Protein AF-A0A2A2I9L7-F1 (afdb_monomer)

Organism: NCBI:txid2024555

Sequence (89 aa):
MVSTPLKGDGEVAHRVFNIGNNSPEKLMKFITAQEQALGNAMGGEIEFKKEFEPINEKIQEDVGFKPETSIEVGLLWFANWYADYYKIK

pLDDT: mean 74.73, std 15.5, range [40.72, 95.94]

Structure (mmCIF, N/CA/C/O backbone):
data_AF-A0A2A2I9L7-F1
#
_entry.id   AF-A0A2A2I9L7-F1
#
loop_
_atom_site.group_PDB
_atom_site.id
_atom_site.type_symbol
_atom_site.label_atom_id
_atom_site.label_alt_id
_atom_site.label_comp_id
_atom_site.label_asym_id
_atom_site.label_entity_id
_atom_site.label_seq_id
_atom_site.pdbx_PDB_ins_code
_atom_site.Cartn_x
_atom_site.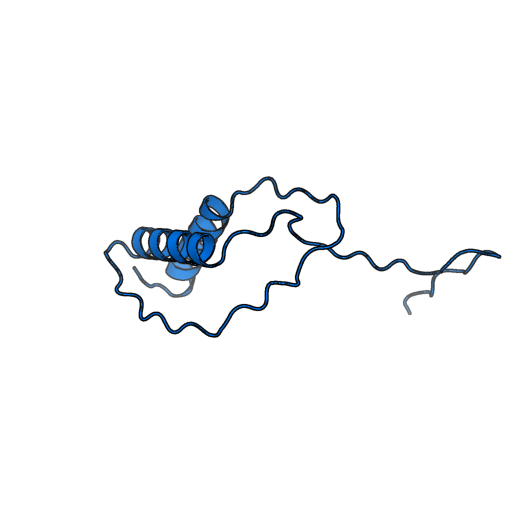Cartn_y
_atom_site.Cartn_z
_atom_site.occupancy
_atom_site.B_iso_or_equiv
_atom_site.auth_seq_id
_atom_site.auth_comp_id
_atom_site.auth_asym_id
_atom_site.auth_atom_id
_atom_site.pdbx_PDB_model_num
ATOM 1 N N . MET A 1 1 ? 2.823 -30.207 -27.877 1.00 40.72 1 MET A N 1
ATOM 2 C CA . MET A 1 1 ? 4.274 -29.979 -27.708 1.00 40.72 1 MET A CA 1
ATOM 3 C C . MET A 1 1 ? 4.544 -28.537 -28.082 1.00 40.72 1 MET A C 1
ATOM 5 O O . MET A 1 1 ? 4.164 -28.151 -29.178 1.00 40.72 1 MET A O 1
ATOM 9 N N . VAL A 1 2 ? 5.096 -27.732 -27.176 1.00 48.69 2 VAL A N 1
ATOM 10 C CA . VAL A 1 2 ? 5.512 -26.362 -27.512 1.00 48.69 2 VAL A CA 1
ATOM 11 C C . VAL A 1 2 ? 6.836 -26.481 -28.263 1.00 48.69 2 VAL A C 1
ATOM 13 O O . VAL A 1 2 ? 7.788 -27.047 -27.734 1.00 48.69 2 VAL A O 1
ATOM 16 N N . SER A 1 3 ? 6.865 -26.046 -29.521 1.00 61.06 3 SER A N 1
ATOM 17 C CA . SER A 1 3 ? 8.058 -26.073 -30.369 1.00 61.06 3 SER A CA 1
ATOM 18 C C . SER A 1 3 ? 9.119 -25.121 -29.822 1.00 61.06 3 SER A C 1
ATOM 20 O O . SER A 1 3 ? 8.847 -23.935 -29.631 1.00 61.06 3 SER A O 1
ATOM 22 N N . THR A 1 4 ? 10.324 -25.634 -29.582 1.00 60.50 4 THR A N 1
ATOM 23 C CA . THR A 1 4 ? 11.491 -24.838 -29.186 1.00 60.50 4 THR A CA 1
ATOM 24 C C . THR A 1 4 ? 11.839 -23.826 -30.289 1.00 60.50 4 THR A C 1
ATOM 26 O O . THR A 1 4 ? 11.860 -24.217 -31.459 1.00 60.50 4 THR A O 1
ATOM 29 N N . PRO A 1 5 ? 12.115 -22.547 -29.967 1.00 62.25 5 PRO A N 1
ATOM 30 C CA . PRO A 1 5 ? 12.505 -21.555 -30.966 1.00 62.25 5 PRO A CA 1
ATOM 31 C C . PRO A 1 5 ? 13.792 -21.970 -31.686 1.00 62.25 5 PRO A C 1
ATOM 33 O O . PRO A 1 5 ? 14.764 -22.378 -31.048 1.00 62.25 5 PRO A O 1
ATOM 36 N N . LEU A 1 6 ? 13.796 -21.872 -33.017 1.00 65.62 6 LEU A N 1
ATOM 37 C CA . LEU A 1 6 ? 14.966 -22.178 -33.839 1.00 65.62 6 LEU A CA 1
ATOM 38 C C . LEU A 1 6 ? 16.060 -21.127 -33.605 1.00 65.62 6 LEU A C 1
ATOM 40 O O . LEU A 1 6 ? 15.804 -19.927 -33.663 1.00 65.62 6 LEU A O 1
ATOM 44 N N . LYS A 1 7 ? 17.283 -21.594 -33.343 1.00 60.25 7 LYS A N 1
ATOM 45 C CA . LYS A 1 7 ? 18.470 -20.760 -33.137 1.00 60.25 7 LYS A CA 1
ATOM 46 C C . LYS A 1 7 ? 19.089 -20.435 -34.503 1.00 60.25 7 LYS A C 1
ATOM 48 O O . LYS A 1 7 ? 19.508 -21.354 -35.199 1.00 60.25 7 LYS A O 1
ATOM 53 N N . GLY A 1 8 ? 19.113 -19.161 -34.896 1.00 6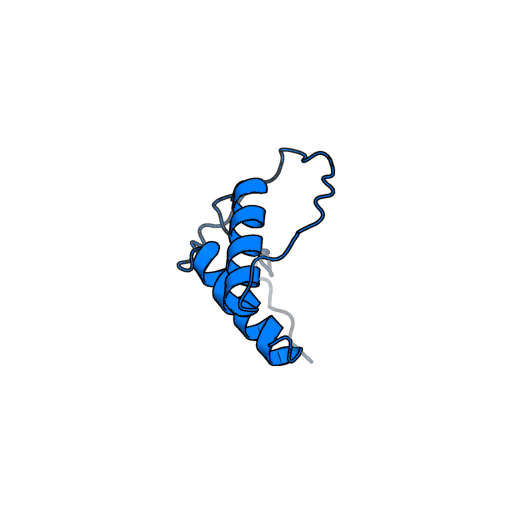2.25 8 GLY A N 1
ATOM 54 C CA . GLY A 1 8 ? 19.899 -18.692 -36.044 1.00 62.25 8 GLY A CA 1
ATOM 55 C C . GLY A 1 8 ? 21.381 -18.580 -35.677 1.00 62.25 8 GLY A C 1
ATOM 56 O O . GLY A 1 8 ? 21.702 -18.289 -34.521 1.00 62.25 8 GLY A O 1
ATOM 57 N N . ASP A 1 9 ? 22.278 -18.832 -36.635 1.00 56.41 9 ASP A N 1
ATOM 58 C CA . ASP A 1 9 ? 23.730 -18.769 -36.428 1.00 56.41 9 ASP A CA 1
ATOM 59 C C . ASP A 1 9 ? 24.140 -17.403 -35.852 1.00 56.41 9 ASP A C 1
ATOM 61 O O . ASP A 1 9 ? 24.064 -16.375 -36.519 1.00 56.41 9 ASP A O 1
ATOM 65 N N . GLY A 1 10 ? 24.553 -17.401 -34.579 1.00 61.56 10 GLY A N 1
ATOM 66 C CA . GLY A 1 10 ? 25.031 -16.219 -33.855 1.00 61.56 10 GLY A CA 1
ATOM 67 C C . GLY A 1 10 ? 24.053 -15.576 -32.861 1.00 61.56 10 GLY A C 1
ATOM 68 O O . GLY A 1 10 ? 24.490 -14.723 -32.091 1.00 61.56 10 GLY A O 1
ATOM 69 N N . GLU A 1 11 ? 22.781 -15.989 -32.793 1.00 66.56 11 GLU A N 1
ATOM 70 C CA . GLU A 1 11 ? 21.794 -15.375 -31.884 1.00 66.56 11 GLU A CA 1
ATOM 71 C C . GLU A 1 11 ? 21.351 -16.284 -30.718 1.00 66.56 11 GLU A C 1
ATOM 73 O O . GLU A 1 11 ? 21.282 -17.514 -30.804 1.00 66.56 11 GLU A O 1
ATOM 78 N N . VAL A 1 12 ? 21.058 -15.658 -29.572 1.00 68.25 12 VAL A N 1
ATOM 79 C CA . VAL A 1 12 ? 20.588 -16.328 -28.349 1.00 68.25 12 VAL A CA 1
ATOM 80 C C . VAL A 1 12 ? 19.087 -16.615 -28.477 1.00 68.25 12 VAL A C 1
ATOM 82 O O . VAL A 1 12 ? 18.302 -15.701 -28.709 1.00 68.25 12 VAL A O 1
ATOM 85 N N . ALA A 1 13 ? 18.674 -17.876 -28.296 1.00 74.38 13 ALA A N 1
ATOM 86 C CA . ALA A 1 13 ? 17.296 -18.338 -28.536 1.00 74.38 13 ALA A CA 1
ATOM 87 C C . ALA A 1 13 ? 16.238 -17.750 -27.577 1.00 74.38 13 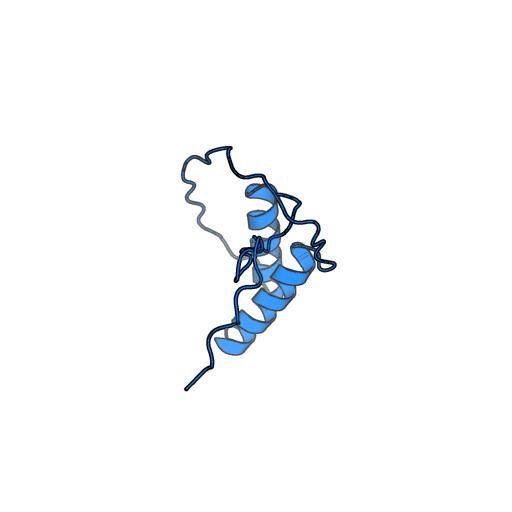ALA A C 1
ATOM 89 O O . ALA A 1 13 ? 15.041 -17.832 -27.845 1.00 74.38 13 ALA A O 1
ATOM 90 N N . HIS A 1 14 ? 16.672 -17.163 -26.459 1.00 69.50 14 HIS A N 1
ATOM 91 C CA . HIS A 1 14 ? 15.811 -16.570 -25.441 1.00 69.50 14 HIS A CA 1
ATOM 92 C C . HIS A 1 14 ? 16.490 -15.342 -24.833 1.00 69.50 14 HIS A C 1
ATOM 94 O O . HIS A 1 14 ? 17.718 -15.286 -24.744 1.00 69.50 14 HIS A O 1
ATOM 100 N N . ARG A 1 15 ? 15.686 -14.375 -24.385 1.00 74.25 15 ARG A N 1
ATOM 101 C CA . ARG A 1 15 ? 16.146 -13.188 -23.657 1.00 74.25 15 ARG A CA 1
ATOM 102 C C . ARG A 1 15 ? 15.457 -13.140 -22.299 1.00 74.25 15 ARG A C 1
ATOM 104 O O . ARG A 1 15 ? 14.254 -13.372 -22.214 1.00 74.25 15 ARG A O 1
ATOM 111 N N . VAL A 1 16 ? 16.232 -12.851 -21.262 1.00 76.44 16 VAL A N 1
ATOM 112 C CA . VAL A 1 16 ? 15.729 -12.589 -19.912 1.00 76.44 16 VAL A CA 1
ATOM 113 C C . VAL A 1 16 ? 15.688 -11.080 -19.738 1.00 76.44 16 VAL A C 1
ATOM 115 O O . VAL A 1 16 ? 16.666 -10.400 -20.039 1.00 76.44 16 VAL A O 1
ATOM 118 N N . PHE A 1 17 ? 14.556 -10.573 -19.268 1.00 70.62 17 PHE A N 1
ATOM 119 C CA . PHE A 1 17 ? 14.389 -9.173 -18.912 1.00 70.62 17 PHE A CA 1
ATOM 120 C C . PHE A 1 17 ? 13.969 -9.117 -17.451 1.00 70.62 17 PHE A C 1
ATOM 122 O O . PHE A 1 17 ? 13.034 -9.814 -17.051 1.00 70.62 17 PHE A O 1
ATOM 129 N N . ASN A 1 18 ? 14.640 -8.280 -16.667 1.00 67.81 18 ASN A N 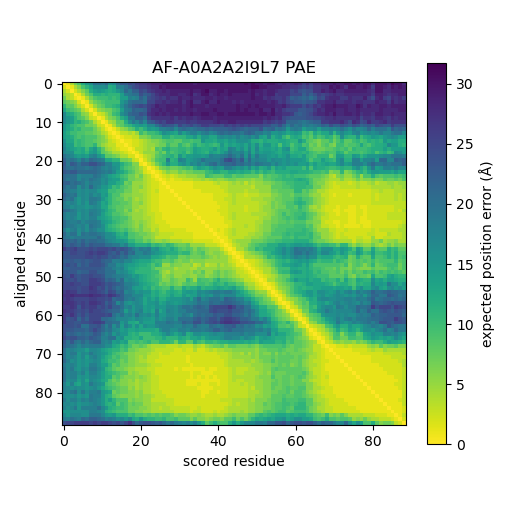1
ATOM 130 C CA . ASN A 1 18 ? 14.073 -7.845 -15.401 1.00 67.81 18 ASN A CA 1
ATOM 131 C C . ASN A 1 18 ? 12.828 -7.008 -15.728 1.00 67.81 18 ASN A C 1
ATOM 133 O O . ASN A 1 18 ? 12.807 -6.298 -16.726 1.00 67.81 18 ASN A O 1
ATOM 137 N N . ILE A 1 19 ? 11.757 -7.122 -14.947 1.00 65.69 19 ILE A N 1
ATOM 138 C CA . ILE A 1 19 ? 10.577 -6.25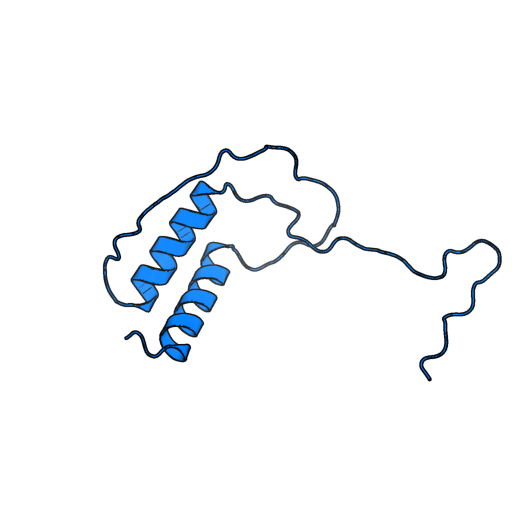7 -15.068 1.00 65.69 19 ILE A CA 1
ATOM 139 C C . ILE A 1 19 ? 10.320 -5.707 -13.674 1.00 65.69 19 ILE A C 1
ATOM 141 O O . ILE A 1 19 ? 9.930 -6.449 -12.777 1.00 65.69 19 ILE A O 1
ATOM 145 N N . GLY A 1 20 ? 10.579 -4.418 -13.483 1.00 63.19 20 GLY A N 1
ATOM 146 C CA . GLY A 1 20 ? 10.457 -3.762 -12.190 1.00 63.19 20 GLY A CA 1
ATOM 147 C C . GLY A 1 20 ? 10.269 -2.260 -12.339 1.00 63.19 20 GLY A C 1
ATOM 148 O O . GLY A 1 20 ? 10.502 -1.692 -13.405 1.00 63.19 20 GLY A O 1
ATOM 149 N N . ASN A 1 21 ? 9.820 -1.614 -11.264 1.00 61.69 21 ASN A N 1
ATOM 150 C CA . ASN A 1 21 ? 9.821 -0.161 -11.192 1.00 61.69 21 ASN A CA 1
ATOM 151 C C . ASN A 1 21 ? 11.277 0.313 -11.087 1.00 61.69 21 ASN A C 1
ATOM 153 O O . ASN A 1 21 ? 11.947 0.037 -10.096 1.00 61.69 21 ASN A O 1
ATOM 157 N N . ASN A 1 22 ? 11.753 1.042 -12.094 1.00 59.09 22 ASN A N 1
ATOM 158 C CA . ASN A 1 22 ? 13.106 1.603 -12.142 1.00 59.09 22 ASN A CA 1
ATOM 159 C C . ASN A 1 22 ? 13.355 2.734 -11.123 1.00 59.09 22 ASN A C 1
ATOM 161 O O . ASN A 1 22 ? 14.421 3.348 -11.120 1.00 59.09 22 ASN A O 1
ATOM 165 N N . SER A 1 23 ? 12.365 3.044 -10.282 1.00 62.88 23 SER A N 1
ATOM 166 C CA . SER A 1 23 ? 12.470 4.008 -9.196 1.00 62.88 23 SER A CA 1
ATOM 167 C C . SER A 1 23 ? 12.288 3.288 -7.857 1.00 62.88 23 SER A C 1
ATOM 169 O O . SER A 1 23 ? 11.173 2.862 -7.542 1.00 62.88 23 SER A O 1
ATOM 171 N N . PRO A 1 24 ? 13.358 3.119 -7.062 1.00 68.56 24 PRO A N 1
ATOM 172 C CA . PRO A 1 24 ? 13.221 2.569 -5.727 1.00 68.56 24 PRO A CA 1
ATOM 173 C C . PRO A 1 24 ? 12.491 3.570 -4.840 1.00 68.56 24 PRO A C 1
ATOM 175 O O . PRO A 1 24 ? 12.952 4.690 -4.613 1.00 68.56 24 PRO A O 1
ATOM 178 N N . GLU A 1 25 ? 11.353 3.140 -4.310 1.00 71.94 25 GLU A N 1
ATOM 179 C CA . GLU A 1 25 ? 10.655 3.872 -3.266 1.00 71.94 25 GLU A CA 1
ATOM 180 C C . GLU A 1 25 ? 11.304 3.583 -1.913 1.00 71.94 25 GLU A C 1
ATOM 182 O O . GLU A 1 25 ? 11.629 2.440 -1.583 1.00 71.94 25 GLU A O 1
ATOM 187 N N . LYS A 1 26 ? 11.491 4.627 -1.099 1.00 80.62 26 LYS A N 1
ATOM 188 C CA . LYS A 1 26 ? 12.004 4.453 0.266 1.00 80.62 26 LYS A CA 1
ATOM 189 C C . LYS A 1 26 ? 11.041 3.560 1.045 1.00 80.62 26 LYS A C 1
ATOM 191 O O . LYS A 1 26 ? 9.843 3.840 1.060 1.00 80.62 26 LYS A O 1
ATOM 196 N N . LEU A 1 27 ? 11.559 2.567 1.774 1.00 81.62 27 LEU A N 1
ATOM 197 C CA . LEU A 1 27 ? 10.729 1.643 2.560 1.00 81.62 27 LEU A CA 1
ATOM 198 C C . LEU A 1 27 ? 9.736 2.386 3.468 1.00 81.62 27 LEU A C 1
ATOM 200 O O . LEU A 1 27 ? 8.554 2.064 3.501 1.00 81.62 27 LEU A O 1
ATOM 204 N N . MET A 1 28 ? 10.194 3.441 4.145 1.00 83.12 28 MET A N 1
ATOM 205 C CA . MET A 1 28 ? 9.331 4.241 5.019 1.00 83.12 28 MET A CA 1
ATOM 206 C C . MET A 1 28 ? 8.218 4.978 4.269 1.00 83.12 28 MET A C 1
ATOM 208 O O . MET A 1 28 ? 7.140 5.167 4.831 1.00 83.12 28 MET A O 1
ATOM 212 N N . LYS A 1 29 ? 8.443 5.364 3.006 1.00 84.25 29 LYS A N 1
ATOM 213 C CA . LYS A 1 29 ? 7.399 5.957 2.162 1.00 84.25 29 LYS A CA 1
ATOM 214 C C . LYS A 1 29 ? 6.360 4.901 1.785 1.00 84.25 29 LYS A C 1
ATOM 216 O O . LYS A 1 29 ? 5.173 5.167 1.923 1.00 84.25 29 LYS A O 1
ATOM 221 N N . PHE A 1 30 ? 6.803 3.704 1.396 1.00 87.31 30 PHE A N 1
ATOM 222 C CA . PHE A 1 30 ? 5.911 2.577 1.114 1.00 87.31 30 PHE A CA 1
ATOM 223 C C . PHE A 1 30 ? 5.032 2.229 2.322 1.00 87.31 30 PHE A C 1
ATOM 225 O O . PHE A 1 30 ? 3.813 2.162 2.192 1.00 87.31 30 PHE A O 1
ATOM 232 N N . ILE A 1 31 ? 5.637 2.069 3.504 1.00 87.50 31 ILE A N 1
ATOM 233 C CA . ILE A 1 31 ? 4.914 1.703 4.730 1.00 87.50 31 ILE A CA 1
ATOM 234 C C . ILE A 1 31 ? 3.902 2.784 5.094 1.00 87.50 31 ILE A C 1
ATOM 236 O O . ILE A 1 31 ? 2.731 2.475 5.266 1.00 87.50 31 ILE A O 1
ATOM 240 N N . THR A 1 32 ? 4.312 4.054 5.115 1.00 89.31 32 THR A N 1
ATOM 241 C CA . THR A 1 32 ? 3.390 5.164 5.415 1.00 89.31 32 THR A CA 1
ATOM 242 C C . THR A 1 32 ? 2.202 5.198 4.448 1.00 89.31 32 THR A C 1
ATOM 244 O O . THR A 1 32 ? 1.061 5.362 4.875 1.00 89.31 32 THR A O 1
ATOM 247 N N . ALA A 1 33 ? 2.448 5.010 3.147 1.00 91.62 33 ALA A N 1
ATOM 248 C CA . ALA A 1 33 ? 1.387 4.976 2.143 1.00 91.62 33 ALA A CA 1
ATOM 249 C C . ALA A 1 33 ? 0.440 3.777 2.336 1.00 91.62 33 ALA A C 1
ATOM 251 O O . ALA A 1 33 ? -0.770 3.906 2.152 1.00 91.62 33 ALA A O 1
ATOM 252 N N . GLN A 1 34 ? 0.973 2.622 2.742 1.00 92.62 34 GLN A N 1
ATOM 253 C CA . GLN A 1 34 ? 0.183 1.419 2.997 1.00 92.62 34 GLN A CA 1
ATOM 254 C C . GLN A 1 34 ? -0.712 1.584 4.229 1.00 92.62 34 GLN A C 1
ATOM 256 O O . GLN A 1 34 ? -1.887 1.225 4.177 1.00 92.62 34 GLN A O 1
ATOM 261 N N . GLU A 1 35 ? -0.191 2.168 5.307 1.00 90.50 35 GLU A N 1
ATOM 262 C CA . GLU A 1 35 ? -0.950 2.440 6.534 1.00 90.50 35 GLU A CA 1
ATOM 263 C C . GLU A 1 35 ? -2.136 3.369 6.267 1.00 90.50 35 GLU A C 1
ATOM 265 O O . GLU A 1 35 ? -3.262 3.078 6.672 1.00 90.50 35 GLU A O 1
ATOM 270 N N . GLN A 1 36 ? -1.904 4.448 5.514 1.00 91.12 36 GLN A N 1
ATOM 271 C CA . GLN A 1 36 ? -2.956 5.382 5.109 1.00 91.12 36 GLN A CA 1
ATOM 272 C C . GLN A 1 36 ? -4.019 4.706 4.239 1.00 91.12 36 GLN A C 1
ATOM 274 O O . GLN A 1 36 ? -5.214 4.888 4.466 1.00 91.12 36 GLN A O 1
ATOM 279 N N . ALA A 1 37 ? -3.600 3.911 3.251 1.00 93.25 37 ALA A N 1
ATOM 280 C CA . ALA A 1 37 ? -4.515 3.192 2.371 1.00 93.25 37 ALA A CA 1
ATOM 281 C C . ALA A 1 37 ? -5.417 2.220 3.146 1.00 93.25 37 ALA A C 1
ATOM 283 O O . ALA A 1 37 ? -6.626 2.187 2.921 1.00 93.25 37 ALA A O 1
ATOM 284 N N . LEU A 1 38 ? -4.841 1.462 4.080 1.00 91.38 38 LEU A N 1
ATOM 285 C CA . LEU A 1 38 ? -5.570 0.514 4.918 1.00 91.38 38 LEU A CA 1
ATOM 286 C C . LEU A 1 38 ? -6.536 1.220 5.877 1.00 91.38 38 LEU A C 1
ATOM 288 O O . LEU A 1 38 ? -7.699 0.825 5.945 1.00 91.38 38 LEU A O 1
ATOM 292 N N . GLY A 1 39 ? -6.100 2.286 6.556 1.00 89.00 39 GLY A N 1
ATOM 293 C CA . GLY A 1 39 ? -6.981 3.079 7.421 1.00 89.00 39 GLY A CA 1
ATOM 294 C C . GLY A 1 39 ? -8.176 3.663 6.660 1.00 89.00 39 GLY A C 1
ATOM 295 O O . GLY A 1 39 ? -9.316 3.574 7.117 1.00 89.00 39 GLY A O 1
ATOM 296 N N . ASN A 1 40 ? -7.940 4.163 5.441 1.00 88.31 40 ASN A N 1
ATOM 297 C CA . ASN A 1 40 ? -9.003 4.658 4.563 1.00 88.31 40 ASN A CA 1
ATOM 298 C C . ASN A 1 40 ? -9.980 3.551 4.138 1.00 88.31 40 ASN A C 1
ATOM 300 O O . ASN A 1 40 ? -11.188 3.778 4.131 1.00 88.31 40 ASN A O 1
ATOM 304 N N . ALA A 1 41 ? -9.475 2.366 3.786 1.00 88.75 41 ALA A N 1
ATOM 305 C CA . ALA A 1 41 ? -10.307 1.255 3.323 1.00 88.75 41 ALA A CA 1
ATOM 306 C C . ALA A 1 41 ? -11.181 0.648 4.437 1.00 88.75 41 ALA A C 1
ATOM 308 O O . ALA A 1 41 ? -12.277 0.165 4.156 1.00 88.75 41 ALA A O 1
ATOM 309 N N . MET A 1 42 ? -10.712 0.681 5.688 1.00 87.56 42 MET A N 1
ATOM 310 C CA . MET A 1 42 ? -11.388 0.087 6.852 1.00 87.56 42 MET A CA 1
ATOM 311 C C . MET A 1 42 ? -12.144 1.104 7.726 1.00 87.56 42 MET A C 1
ATOM 313 O O . MET A 1 42 ? -12.769 0.719 8.708 1.00 87.56 42 MET A O 1
ATOM 317 N N . GLY A 1 43 ? -12.117 2.396 7.386 1.00 82.50 43 GLY A N 1
ATOM 318 C CA . GLY A 1 43 ? -12.954 3.411 8.034 1.00 82.50 43 GLY A CA 1
ATOM 319 C C . GLY A 1 43 ? -12.496 3.862 9.427 1.00 82.50 43 GLY A C 1
ATOM 320 O O . GLY A 1 43 ? -13.330 4.308 10.216 1.00 82.50 43 GLY A O 1
ATOM 321 N N . GLY A 1 44 ? -11.199 3.784 9.747 1.00 77.38 44 GLY A N 1
ATOM 322 C CA . GLY A 1 44 ? -10.685 4.220 11.049 1.00 77.38 44 GLY A CA 1
ATOM 323 C C . GLY A 1 44 ? -9.160 4.272 11.154 1.00 77.38 44 GLY A C 1
ATOM 324 O O . GLY A 1 44 ? -8.440 3.810 10.269 1.00 77.38 44 GLY A O 1
ATOM 325 N N . GLU A 1 45 ? -8.662 4.842 12.255 1.00 67.06 45 GLU A N 1
ATOM 326 C CA . GLU A 1 45 ? -7.237 4.792 12.596 1.00 67.06 45 GLU A CA 1
ATOM 327 C C . GLU A 1 45 ? -6.865 3.374 13.042 1.00 67.06 45 GLU A C 1
ATOM 329 O O . GLU A 1 45 ? -7.387 2.856 14.028 1.00 67.06 45 GLU A O 1
ATOM 334 N N . ILE A 1 46 ? -5.966 2.739 12.293 1.00 74.19 46 ILE A N 1
ATOM 335 C CA . ILE A 1 46 ? -5.447 1.406 12.598 1.00 74.19 46 ILE A CA 1
ATOM 336 C C . ILE A 1 46 ? -4.081 1.567 13.239 1.00 74.19 46 ILE A C 1
ATOM 338 O O . ILE A 1 46 ? -3.201 2.234 12.694 1.00 74.19 46 ILE A O 1
ATOM 342 N N . GLU A 1 47 ? -3.895 0.928 14.388 1.00 78.88 47 GLU A N 1
ATOM 343 C CA . GLU A 1 47 ? -2.595 0.867 15.035 1.00 78.88 47 GLU A CA 1
ATOM 344 C C . GLU A 1 47 ? -1.748 -0.237 14.390 1.00 78.88 47 GLU A C 1
ATOM 346 O O . GLU A 1 47 ? -2.061 -1.427 14.467 1.00 78.88 47 GLU A O 1
ATOM 351 N N . PHE A 1 48 ? -0.661 0.161 13.734 1.00 80.88 48 PHE A N 1
ATOM 352 C CA . PHE A 1 48 ? 0.278 -0.762 13.108 1.00 80.88 48 PHE A CA 1
ATOM 353 C C . PHE A 1 48 ? 1.452 -1.044 14.042 1.00 80.88 48 PHE A C 1
ATOM 355 O O . PHE A 1 48 ? 2.202 -0.140 14.419 1.00 80.88 48 PHE A O 1
ATOM 362 N N . LYS A 1 49 ? 1.671 -2.322 14.363 1.00 82.38 49 LYS A N 1
ATOM 363 C CA . LYS A 1 49 ? 2.898 -2.754 15.034 1.00 82.38 49 LYS A CA 1
ATOM 364 C C . LYS A 1 49 ? 4.027 -2.841 14.006 1.00 82.38 49 LYS A C 1
ATOM 366 O O . LYS A 1 49 ? 3.963 -3.644 13.079 1.00 82.38 49 LYS A O 1
ATOM 371 N N . LYS A 1 50 ? 5.065 -2.024 14.181 1.00 78.94 50 LYS A N 1
ATOM 372 C CA . LYS A 1 50 ? 6.218 -1.960 13.273 1.00 78.94 50 LYS A CA 1
ATOM 373 C C . LYS A 1 50 ? 7.396 -2.752 13.836 1.00 78.94 50 LYS A C 1
ATOM 375 O O . LYS A 1 50 ? 7.928 -2.395 14.882 1.00 78.94 50 LYS A O 1
ATOM 380 N N . GLU A 1 51 ? 7.828 -3.782 13.118 1.00 79.00 51 GLU A N 1
ATOM 381 C CA . GLU A 1 51 ? 9.075 -4.510 13.379 1.00 79.00 51 GLU A CA 1
ATOM 382 C C . GLU A 1 51 ? 9.947 -4.416 12.120 1.00 79.00 51 GLU A C 1
ATOM 384 O O . GLU A 1 51 ? 9.522 -4.817 11.038 1.00 79.00 51 GLU A O 1
ATOM 389 N N . PHE A 1 52 ? 11.133 -3.810 12.240 1.00 70.38 52 PHE A N 1
ATOM 390 C CA . 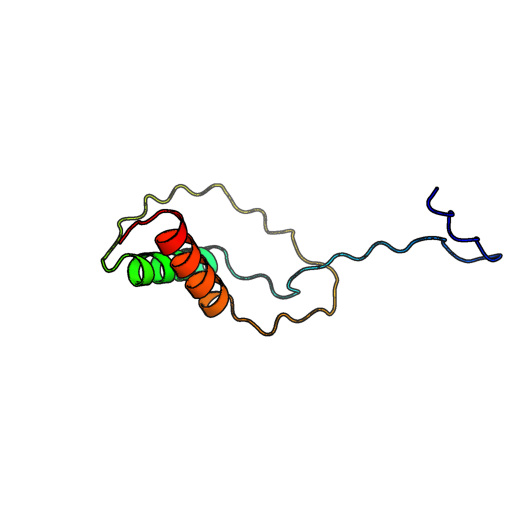PHE A 1 52 ? 12.021 -3.532 11.109 1.00 70.38 52 PHE A CA 1
ATOM 391 C C . PHE A 1 52 ? 13.304 -4.356 11.197 1.00 70.38 52 PHE A C 1
ATOM 393 O O . PHE A 1 52 ? 14.020 -4.294 12.195 1.00 70.38 52 PHE A O 1
ATOM 400 N N . GLU A 1 53 ? 13.622 -5.054 10.113 1.00 72.25 53 GLU A N 1
ATOM 401 C CA . GLU A 1 53 ? 14.931 -5.664 9.870 1.00 72.25 53 GLU A CA 1
ATOM 402 C C . GLU A 1 53 ? 15.873 -4.637 9.199 1.00 72.25 53 GLU A C 1
ATOM 404 O O . GLU A 1 53 ? 15.403 -3.755 8.468 1.00 72.25 53 GLU A O 1
ATOM 409 N N . PRO A 1 54 ? 17.200 -4.716 9.412 1.00 62.94 54 PRO A N 1
ATOM 410 C CA . PRO A 1 54 ? 18.150 -3.810 8.775 1.00 62.94 54 PRO A CA 1
ATOM 411 C C . PRO A 1 54 ? 18.117 -3.935 7.244 1.00 62.94 54 PRO A C 1
ATOM 413 O O . PRO A 1 54 ? 18.266 -5.016 6.677 1.00 62.94 54 PRO A O 1
ATOM 416 N N . ILE A 1 55 ? 17.941 -2.800 6.566 1.00 61.00 55 ILE A N 1
ATOM 417 C CA . ILE A 1 55 ? 17.826 -2.722 5.105 1.00 61.00 55 ILE A CA 1
ATOM 418 C C . ILE A 1 55 ? 19.228 -2.688 4.486 1.00 61.00 55 ILE A C 1
ATOM 420 O O . ILE A 1 55 ? 20.066 -1.883 4.885 1.00 61.00 55 ILE A O 1
ATOM 424 N N . ASN A 1 56 ? 19.474 -3.532 3.482 1.00 52.09 56 ASN A N 1
ATOM 425 C CA . ASN A 1 56 ? 20.712 -3.539 2.702 1.00 52.09 56 ASN A CA 1
ATOM 426 C C . ASN A 1 56 ? 20.525 -2.691 1.426 1.00 52.09 56 ASN A C 1
ATOM 428 O O . ASN A 1 56 ? 19.590 -2.922 0.664 1.00 52.09 56 ASN A O 1
ATOM 432 N N . GLU A 1 57 ? 21.395 -1.707 1.186 1.00 51.03 57 GLU A N 1
ATOM 433 C CA . GLU A 1 57 ? 21.208 -0.633 0.184 1.00 51.03 57 GLU A CA 1
ATOM 434 C C . GLU A 1 57 ? 21.434 -1.052 -1.287 1.00 51.03 57 GLU A C 1
ATOM 436 O O . GLU A 1 57 ? 21.334 -0.231 -2.198 1.00 51.03 57 GLU A O 1
ATOM 441 N N . LYS A 1 58 ? 21.744 -2.323 -1.562 1.00 47.81 58 LYS A N 1
ATOM 442 C CA . LYS A 1 58 ? 22.146 -2.788 -2.900 1.00 47.81 58 LYS A CA 1
ATOM 443 C C . LYS A 1 58 ? 20.998 -3.389 -3.704 1.00 47.81 58 LYS A C 1
ATOM 445 O O . LYS A 1 58 ? 20.985 -4.598 -3.912 1.00 47.81 58 LYS A O 1
ATOM 450 N N . ILE A 1 59 ? 20.064 -2.578 -4.196 1.00 51.44 59 ILE A N 1
ATOM 451 C CA . ILE A 1 59 ? 19.124 -3.038 -5.234 1.00 51.44 59 ILE A CA 1
ATOM 452 C C . ILE A 1 59 ? 18.810 -1.894 -6.199 1.00 51.44 59 ILE A C 1
ATOM 454 O O . ILE A 1 59 ? 17.835 -1.174 -6.010 1.00 51.44 59 ILE A O 1
ATOM 458 N N . GLN A 1 60 ? 19.626 -1.734 -7.240 1.00 43.50 60 GLN A N 1
ATOM 459 C CA . GLN A 1 60 ? 19.239 -1.038 -8.470 1.00 43.50 60 GLN A CA 1
ATOM 460 C C . GLN A 1 60 ? 20.015 -1.652 -9.636 1.00 43.50 60 GLN A C 1
ATOM 462 O O . GLN A 1 60 ? 21.236 -1.579 -9.613 1.00 43.50 60 GLN A O 1
ATOM 467 N N . GLU A 1 61 ? 19.318 -2.247 -10.610 1.00 47.16 61 GLU A N 1
ATOM 468 C CA . GLU A 1 61 ? 19.660 -2.130 -12.038 1.00 47.16 61 GLU A CA 1
ATOM 469 C C . GLU A 1 61 ? 18.592 -2.755 -12.965 1.00 47.16 61 GLU A C 1
ATOM 471 O O . GLU A 1 61 ? 18.068 -3.846 -12.728 1.00 47.16 61 GLU A O 1
ATOM 476 N N . ASP A 1 62 ? 18.343 -2.008 -14.045 1.00 48.84 62 ASP A N 1
ATOM 477 C CA . ASP A 1 62 ? 17.810 -2.376 -15.360 1.00 48.84 62 ASP A CA 1
ATOM 478 C C . ASP A 1 62 ? 16.364 -2.846 -15.541 1.00 48.84 62 ASP A C 1
ATOM 480 O O . ASP A 1 62 ? 16.112 -4.038 -15.658 1.00 48.84 62 ASP A O 1
ATOM 484 N N . VAL A 1 63 ? 15.454 -1.902 -15.826 1.00 51.84 63 VAL A N 1
ATOM 485 C CA . VAL A 1 63 ? 14.623 -1.884 -17.057 1.00 51.84 63 VAL A CA 1
ATOM 486 C C . VAL A 1 63 ? 13.862 -0.575 -17.252 1.00 51.84 63 VAL A C 1
ATOM 488 O O . VAL A 1 63 ? 13.110 -0.164 -16.382 1.00 51.84 63 VAL A O 1
ATOM 491 N N . GLY A 1 64 ? 13.909 0.003 -18.458 1.00 49.56 64 GLY A N 1
ATOM 492 C CA . GLY A 1 64 ? 13.171 1.214 -18.869 1.00 49.56 64 GLY A CA 1
ATOM 493 C C . GLY A 1 64 ? 11.630 1.140 -18.857 1.00 49.56 64 GLY A C 1
ATOM 494 O O . GLY A 1 64 ? 10.982 1.859 -19.615 1.00 49.56 64 GLY A O 1
ATOM 495 N N . PHE A 1 65 ? 11.033 0.286 -18.026 1.00 50.44 65 PHE A N 1
ATOM 496 C CA . PHE A 1 65 ? 9.615 0.279 -17.710 1.00 50.44 65 PHE A CA 1
ATOM 497 C C . PHE A 1 65 ? 9.317 1.326 -16.627 1.00 50.44 65 PHE A C 1
ATOM 499 O O . PHE A 1 65 ? 9.859 1.287 -15.521 1.00 50.44 65 PHE A O 1
ATOM 506 N N . LYS A 1 66 ? 8.441 2.277 -16.954 1.00 56.84 66 LYS A N 1
ATOM 507 C CA . LYS A 1 66 ? 7.967 3.310 -16.033 1.00 56.84 66 LYS A CA 1
ATOM 508 C C . LYS A 1 66 ? 6.505 3.015 -15.687 1.00 56.84 66 LYS A C 1
ATOM 510 O O . LYS A 1 66 ? 5.647 3.279 -16.528 1.00 56.84 66 LYS A O 1
ATOM 515 N N . PRO A 1 67 ? 6.195 2.463 -14.501 1.00 63.78 67 PRO A N 1
ATOM 516 C CA . PRO A 1 67 ? 4.807 2.340 -14.078 1.00 63.78 67 PRO A CA 1
ATOM 517 C C . PRO A 1 67 ? 4.167 3.734 -13.992 1.00 63.78 67 PRO A C 1
ATOM 519 O O . PRO A 1 67 ? 4.747 4.660 -13.426 1.00 63.78 67 PRO A O 1
ATOM 522 N N . GLU A 1 68 ? 2.982 3.891 -14.583 1.00 75.06 68 GLU A N 1
ATOM 523 C CA . GLU A 1 68 ? 2.214 5.147 -14.534 1.00 75.06 68 GLU A CA 1
ATOM 524 C C . GLU A 1 68 ? 1.445 5.303 -13.214 1.00 75.06 68 GLU A C 1
ATOM 526 O O . GLU A 1 68 ? 1.093 6.412 -12.816 1.00 75.06 68 GLU A O 1
ATOM 531 N N . THR A 1 69 ? 1.196 4.196 -12.512 1.00 82.75 69 THR A N 1
ATOM 532 C CA . THR A 1 69 ? 0.503 4.190 -11.223 1.00 82.75 69 THR A CA 1
ATOM 533 C C . THR A 1 69 ? 1.473 4.549 -10.102 1.00 82.75 69 THR A C 1
ATOM 535 O O . THR A 1 69 ? 2.489 3.877 -9.918 1.00 82.75 69 THR A O 1
ATOM 538 N N . SER A 1 70 ? 1.151 5.589 -9.329 1.00 86.62 70 SER A N 1
ATOM 539 C CA . SER A 1 70 ? 1.915 5.921 -8.125 1.00 86.62 70 SER A CA 1
ATOM 540 C C . SER A 1 70 ? 1.734 4.846 -7.051 1.00 86.62 70 SER A C 1
ATOM 542 O O . SER A 1 70 ? 0.732 4.122 -7.035 1.00 86.62 70 SER A O 1
ATOM 544 N N . ILE A 1 71 ? 2.691 4.750 -6.127 1.00 86.50 71 ILE A N 1
ATOM 545 C CA . ILE A 1 71 ? 2.626 3.761 -5.050 1.00 86.50 71 ILE A CA 1
ATOM 546 C C . ILE A 1 71 ? 1.401 3.979 -4.153 1.00 86.50 71 ILE A C 1
ATOM 548 O O . ILE A 1 71 ? 0.762 3.019 -3.733 1.00 86.50 71 ILE A O 1
ATOM 552 N N . GLU A 1 72 ? 1.015 5.234 -3.937 1.00 90.06 72 GLU A N 1
ATOM 553 C CA . GLU A 1 72 ? -0.150 5.626 -3.146 1.00 90.06 72 GLU A CA 1
ATOM 554 C C . GLU A 1 72 ? -1.458 5.152 -3.797 1.00 90.06 72 GLU A C 1
ATOM 556 O O . GLU A 1 72 ? -2.306 4.563 -3.129 1.00 90.06 72 GLU A O 1
ATOM 561 N N . VAL A 1 73 ? -1.605 5.349 -5.114 1.00 91.06 73 VAL A N 1
ATOM 562 C CA . VAL A 1 73 ? -2.794 4.901 -5.859 1.00 91.06 73 VAL A CA 1
ATOM 563 C C . VAL A 1 73 ? -2.878 3.376 -5.877 1.00 91.06 73 VAL A C 1
ATOM 565 O O . VAL A 1 73 ? -3.939 2.814 -5.602 1.00 91.06 73 VAL A O 1
ATOM 568 N N . GLY A 1 74 ? -1.759 2.700 -6.151 1.00 91.50 74 GLY A N 1
ATOM 569 C CA . GLY A 1 74 ? -1.708 1.238 -6.173 1.00 91.50 74 GLY A CA 1
ATOM 570 C C . GLY A 1 74 ? -2.067 0.61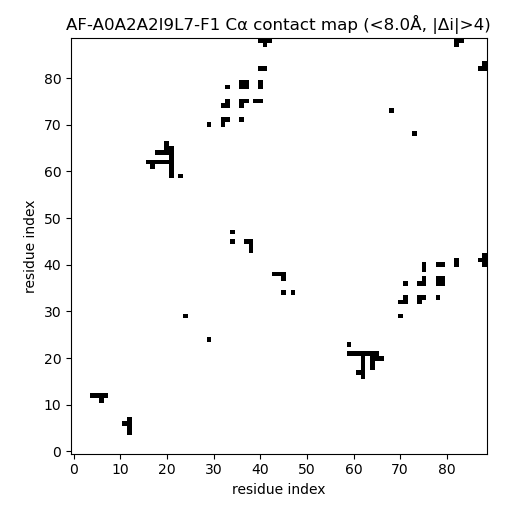9 -4.820 1.00 91.50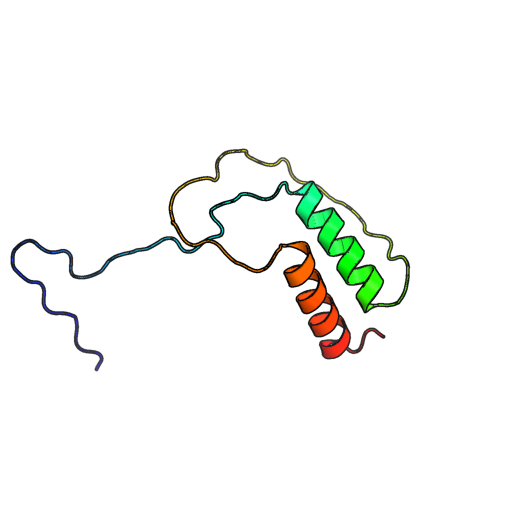 74 GLY A C 1
ATOM 571 O O . GLY A 1 74 ? -2.859 -0.322 -4.763 1.00 91.50 74 GLY A O 1
ATOM 572 N N . LEU A 1 75 ? -1.538 1.176 -3.726 1.00 94.62 75 LEU A N 1
ATOM 573 C CA . LEU A 1 75 ? -1.826 0.704 -2.371 1.00 94.62 75 LEU A CA 1
ATOM 574 C C . LEU A 1 75 ? -3.274 0.968 -1.953 1.00 94.62 75 LEU A C 1
ATOM 576 O O . LEU A 1 75 ? -3.864 0.112 -1.299 1.00 94.62 75 LEU A O 1
ATOM 580 N N . LEU A 1 76 ? -3.876 2.088 -2.365 1.00 94.25 76 LEU A N 1
ATOM 581 C CA . LEU A 1 76 ? -5.295 2.353 -2.119 1.00 94.25 76 LEU A CA 1
ATOM 582 C C . LEU A 1 76 ? -6.197 1.337 -2.829 1.00 94.25 76 LEU A C 1
ATOM 584 O O . LEU A 1 76 ? -7.119 0.794 -2.220 1.00 94.25 76 LEU A O 1
ATOM 588 N N . TRP A 1 77 ? -5.931 1.046 -4.104 1.00 95.38 77 TRP A N 1
ATOM 589 C CA . TRP A 1 77 ? -6.688 0.031 -4.844 1.00 95.38 77 TRP A CA 1
ATOM 590 C C . TRP A 1 77 ? -6.536 -1.356 -4.227 1.00 95.38 77 TRP A C 1
ATOM 592 O O . TRP A 1 77 ? -7.530 -2.067 -4.072 1.00 95.38 77 TRP A O 1
ATOM 602 N N . PHE A 1 78 ? -5.317 -1.714 -3.823 1.00 95.06 78 PHE A N 1
ATOM 603 C CA . PHE A 1 78 ? -5.057 -2.953 -3.100 1.00 95.06 78 PHE A CA 1
ATOM 604 C C . PHE A 1 78 ? -5.828 -3.017 -1.776 1.00 95.06 78 PHE A C 1
ATOM 606 O O . PHE A 1 78 ? -6.489 -4.018 -1.513 1.00 95.06 78 PHE A O 1
ATOM 613 N N . ALA A 1 79 ? -5.784 -1.960 -0.960 1.00 94.38 79 ALA A N 1
ATOM 614 C CA . ALA A 1 79 ? -6.445 -1.922 0.341 1.00 94.38 79 ALA A CA 1
ATOM 615 C C . ALA A 1 79 ? -7.971 -2.053 0.219 1.00 94.38 79 ALA A C 1
ATOM 617 O O . ALA A 1 79 ? -8.574 -2.830 0.957 1.00 94.38 79 ALA A O 1
ATOM 618 N N . ASN A 1 80 ? -8.581 -1.367 -0.753 1.00 94.00 80 ASN A N 1
ATOM 619 C CA . ASN A 1 80 ? -10.015 -1.488 -1.030 1.00 94.00 80 ASN A CA 1
ATOM 620 C C . ASN A 1 80 ? -10.389 -2.912 -1.452 1.00 94.00 80 ASN A C 1
ATOM 622 O O . ASN A 1 80 ? -11.305 -3.503 -0.883 1.00 94.00 80 ASN A O 1
ATOM 626 N N . TRP A 1 81 ? -9.645 -3.487 -2.404 1.00 95.94 81 TRP A N 1
ATOM 627 C CA . TRP A 1 81 ? -9.844 -4.877 -2.815 1.00 95.94 81 TRP A CA 1
ATOM 628 C C . TRP A 1 81 ? -9.701 -5.846 -1.634 1.00 95.94 81 TRP A C 1
ATOM 630 O O . TRP A 1 81 ? -10.525 -6.743 -1.479 1.00 95.94 81 TRP A O 1
ATOM 640 N N . TYR A 1 82 ? -8.687 -5.654 -0.788 1.00 94.25 82 TYR A N 1
ATOM 641 C CA . TYR A 1 82 ? -8.425 -6.496 0.376 1.00 94.25 82 TYR A CA 1
ATOM 642 C C . TYR A 1 82 ? -9.577 -6.432 1.388 1.00 94.25 82 TYR A C 1
ATOM 644 O O . TYR A 1 82 ? -10.100 -7.473 1.791 1.00 94.25 82 TYR A O 1
ATOM 652 N N . ALA A 1 83 ? -10.008 -5.224 1.765 1.00 91.12 83 ALA A N 1
ATOM 653 C CA . ALA A 1 83 ? -11.108 -5.021 2.706 1.00 91.12 83 ALA A CA 1
ATOM 654 C C . ALA A 1 83 ? -12.423 -5.615 2.178 1.00 91.12 83 ALA A C 1
ATOM 656 O O . ALA A 1 83 ? -13.141 -6.280 2.927 1.00 91.12 83 ALA A O 1
ATOM 657 N N . ASP A 1 84 ? -12.708 -5.452 0.883 1.00 93.25 84 ASP A N 1
ATOM 658 C CA . ASP A 1 84 ? -13.885 -6.039 0.239 1.00 93.25 84 ASP A CA 1
ATOM 659 C C . ASP A 1 84 ? -13.807 -7.574 0.184 1.00 93.25 84 ASP A C 1
ATOM 661 O O . ASP A 1 84 ? -14.778 -8.257 0.524 1.00 93.25 84 ASP A O 1
ATOM 665 N N . TYR A 1 85 ? -12.655 -8.134 -0.202 1.00 95.62 85 TYR A N 1
ATOM 666 C CA . TYR A 1 85 ? -12.454 -9.580 -0.331 1.00 95.62 85 TYR A CA 1
ATOM 667 C C . TYR A 1 85 ? -12.606 -10.303 1.013 1.00 95.62 85 TYR A C 1
ATOM 669 O O . TYR A 1 85 ? -13.277 -11.335 1.095 1.00 95.62 85 TYR A O 1
ATOM 677 N N . TYR A 1 86 ? -12.029 -9.741 2.077 1.00 94.06 86 TYR A N 1
ATOM 678 C CA . TYR A 1 86 ? -12.098 -10.306 3.427 1.00 94.06 86 TYR A CA 1
ATOM 679 C C . TYR A 1 86 ? -13.301 -9.821 4.248 1.00 94.06 86 TYR A C 1
ATOM 681 O O . TYR A 1 86 ? -13.493 -10.296 5.366 1.00 94.06 86 TYR A O 1
ATOM 689 N N . LYS A 1 87 ? -14.140 -8.932 3.697 1.00 90.75 87 LYS A N 1
ATOM 690 C CA . LYS A 1 87 ? -15.328 -8.359 4.358 1.00 90.75 87 LYS A CA 1
ATOM 691 C C . LYS A 1 87 ? -15.004 -7.645 5.678 1.00 90.75 87 LYS A C 1
ATOM 693 O O . LYS A 1 87 ? -15.720 -7.804 6.663 1.00 90.75 87 LYS A O 1
ATOM 698 N N . ILE A 1 88 ? -13.927 -6.865 5.687 1.00 81.69 88 ILE A N 1
ATOM 699 C CA . ILE A 1 88 ? -13.421 -6.127 6.857 1.00 81.69 88 ILE A CA 1
ATOM 700 C C . ILE A 1 88 ? -13.927 -4.674 6.799 1.00 81.69 88 ILE A C 1
ATOM 702 O O . ILE A 1 88 ? -13.138 -3.738 6.718 1.00 81.69 88 ILE A O 1
ATOM 706 N N . LYS A 1 89 ? -15.251 -4.492 6.760 1.00 62.81 89 LYS A N 1
ATOM 707 C CA . LYS A 1 89 ? -15.906 -3.176 6.856 1.00 62.81 89 LYS A CA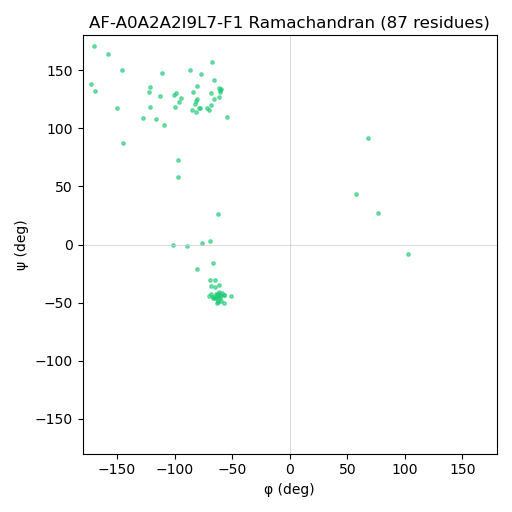 1
ATOM 708 C C . LYS A 1 89 ? -16.564 -2.999 8.211 1.00 62.81 89 LYS A C 1
ATOM 710 O O . LYS A 1 89 ? -17.123 -4.003 8.707 1.00 62.81 89 LYS A O 1
#

Solvent-accessible surface area (backbone atoms only — not comparable to full-atom values): 5951 Å² total; per-residue (Å²): 133,87,80,78,70,81,65,54,97,92,56,76,71,72,84,89,75,64,85,51,68,72,66,84,72,55,66,70,58,54,51,54,37,42,53,54,20,41,21,64,46,50,74,46,92,71,90,76,89,86,84,85,78,90,83,76,91,87,78,86,85,70,39,98,48,75,74,86,70,49,71,56,60,52,33,32,55,48,25,42,52,50,26,62,74,71,63,51,113

Secondary structure (DSSP, 8-state):
-PPPPP--TT--S------S-SSPPPHHHHHHHHHHHHHHHHTS---PPP--PPPP-----------SS-HHHHHHHHHHHHHHHHT--

InterPro domains:
  IPR036291 NAD(P)-binding domain superfamily [SSF51735] (11-87)

Radius of gyration: 19.9 Å; Cα contacts (8 Å, |Δi|>4): 61; chains: 1; bounding box: 41×36×52 Å

Foldseek 3Di:
DPDQADDDVPDDSDDDFDDDAQDDDDPVVLVVLLQVLLCVLLVHRDDDDDDDDDDDPDDHDDDPDHDPDDSNRVSNVVNNCVCVVVVND

Mean predicted aligned error: 11.89 Å